Protein AF-A0A9E3A5U6-F1 (afdb_monomer)

Mean predicted aligned error: 11.32 Å

Radius of gyration: 15.57 Å; Cα contacts (8 Å, |Δi|>4): 18; chains: 1; bounding box: 32×35×32 Å

pLDDT: mean 71.08, std 13.67, range [42.78, 91.94]

Structure (mmCIF, N/CA/C/O backbone):
data_AF-A0A9E3A5U6-F1
#
_entry.id   AF-A0A9E3A5U6-F1
#
loop_
_atom_site.group_PDB
_atom_site.id
_atom_site.type_symbol
_atom_site.label_atom_id
_atom_site.label_alt_id
_atom_site.label_comp_id
_atom_site.label_asym_id
_atom_site.label_entity_id
_atom_site.label_seq_id
_atom_site.pdbx_PDB_ins_code
_atom_site.Cartn_x
_atom_site.Cartn_y
_atom_site.Cartn_z
_atom_site.occupancy
_atom_site.B_iso_or_equiv
_atom_site.auth_seq_id
_atom_site.auth_comp_id
_atom_site.auth_asym_id
_atom_site.auth_atom_id
_atom_site.pdbx_PDB_model_num
ATOM 1 N N . ILE A 1 1 ? -3.012 11.972 -8.206 1.00 59.44 1 ILE A N 1
ATOM 2 C CA . ILE A 1 1 ? -2.565 11.253 -6.987 1.00 59.44 1 ILE A CA 1
ATOM 3 C C . ILE A 1 1 ? -3.679 10.348 -6.448 1.00 59.44 1 ILE A C 1
ATOM 5 O O . ILE A 1 1 ? -3.568 9.149 -6.642 1.00 59.44 1 ILE A O 1
ATOM 9 N N . THR A 1 2 ? -4.783 10.864 -5.892 1.00 59.06 2 THR A N 1
ATOM 10 C CA . THR A 1 2 ? -5.841 10.053 -5.237 1.00 59.06 2 THR A CA 1
ATOM 11 C C . THR A 1 2 ? -6.324 8.830 -6.030 1.00 59.06 2 THR A C 1
ATOM 13 O O . THR A 1 2 ? -6.153 7.713 -5.558 1.00 59.06 2 THR A O 1
ATOM 16 N N . LEU A 1 3 ? -6.831 9.009 -7.261 1.00 64.31 3 LEU A N 1
ATOM 17 C CA . LEU A 1 3 ? -7.319 7.904 -8.110 1.00 64.31 3 LEU A CA 1
ATOM 18 C C . LEU A 1 3 ? -6.265 6.806 -8.345 1.00 64.31 3 LEU A C 1
ATOM 20 O O . LEU A 1 3 ? -6.583 5.618 -8.331 1.00 64.31 3 LEU A O 1
ATOM 24 N N . TRP A 1 4 ? -5.007 7.209 -8.540 1.00 66.31 4 TRP A N 1
ATOM 25 C CA . TRP A 1 4 ? -3.884 6.290 -8.704 1.00 66.31 4 TRP A CA 1
ATOM 26 C C . TRP A 1 4 ? -3.670 5.462 -7.436 1.00 66.31 4 TRP A C 1
ATOM 28 O O . TRP A 1 4 ? -3.660 4.234 -7.505 1.00 66.31 4 TRP A O 1
ATOM 38 N N . ASN A 1 5 ? -3.602 6.116 -6.274 1.00 71.88 5 ASN A N 1
ATOM 39 C CA . ASN A 1 5 ? -3.449 5.438 -4.989 1.00 71.88 5 ASN A CA 1
ATOM 40 C C . ASN A 1 5 ? -4.613 4.469 -4.714 1.00 71.88 5 ASN A C 1
ATOM 42 O O . ASN A 1 5 ? -4.363 3.356 -4.268 1.00 71.88 5 ASN A O 1
ATOM 46 N N . THR A 1 6 ? -5.862 4.830 -5.039 1.00 76.50 6 THR A N 1
ATOM 47 C CA . THR A 1 6 ? -7.024 3.930 -4.905 1.00 76.50 6 THR A CA 1
ATOM 48 C C . THR A 1 6 ? -6.904 2.692 -5.802 1.00 76.50 6 THR A C 1
ATOM 50 O O . THR A 1 6 ? -7.142 1.577 -5.333 1.00 76.50 6 THR A O 1
ATOM 53 N N . ARG A 1 7 ? -6.488 2.849 -7.072 1.00 82.06 7 ARG A N 1
ATOM 54 C CA . ARG A 1 7 ? -6.250 1.704 -7.974 1.00 82.06 7 ARG A CA 1
ATOM 55 C C . ARG A 1 7 ? -5.124 0.793 -7.455 1.00 82.06 7 ARG A C 1
ATOM 57 O O . ARG A 1 7 ? -5.282 -0.427 -7.486 1.00 82.06 7 ARG A O 1
ATOM 64 N N . TYR A 1 8 ? -4.023 1.359 -6.948 1.00 82.25 8 TYR A N 1
ATOM 65 C CA . TYR A 1 8 ? -2.916 0.583 -6.369 1.00 82.25 8 TYR A CA 1
ATOM 66 C C . TYR A 1 8 ? -3.283 -0.109 -5.054 1.00 82.25 8 TYR A C 1
ATOM 68 O O . TYR A 1 8 ? -2.90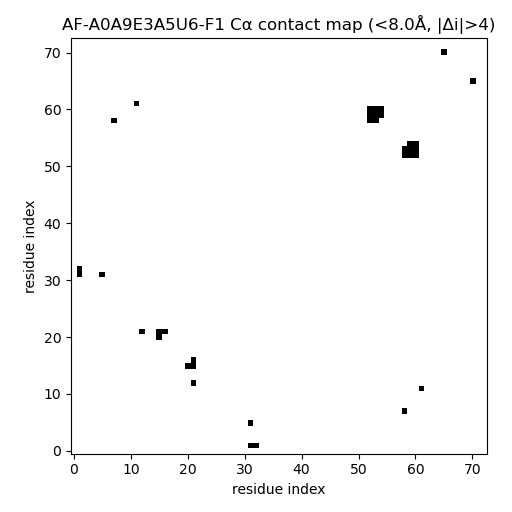8 -1.263 -4.878 1.00 82.25 8 TYR A O 1
ATOM 76 N N . LEU A 1 9 ? -4.032 0.546 -4.159 1.00 85.06 9 LEU A N 1
ATOM 77 C CA . LEU A 1 9 ? -4.493 -0.039 -2.893 1.00 85.06 9 LEU A CA 1
ATOM 78 C C . LEU A 1 9 ? -5.279 -1.329 -3.133 1.00 85.06 9 LEU A C 1
ATOM 80 O O . LEU A 1 9 ? -4.964 -2.350 -2.531 1.00 85.06 9 LEU A O 1
ATOM 84 N N . ASN A 1 10 ? -6.228 -1.319 -4.075 1.00 86.69 10 ASN A N 1
ATOM 85 C CA . ASN A 1 10 ? -6.986 -2.520 -4.432 1.00 86.69 10 ASN A CA 1
ATOM 86 C C . ASN A 1 10 ? -6.074 -3.658 -4.938 1.00 86.69 10 ASN A C 1
ATOM 88 O O . ASN A 1 10 ? -6.222 -4.804 -4.519 1.00 86.69 10 ASN A O 1
ATOM 92 N N . ARG A 1 11 ? -5.084 -3.343 -5.790 1.00 87.50 11 ARG A N 1
ATOM 93 C CA . ARG A 1 11 ? -4.112 -4.332 -6.291 1.00 87.50 11 ARG A CA 1
ATOM 94 C C . ARG A 1 11 ? -3.197 -4.865 -5.179 1.00 87.50 11 ARG A C 1
ATOM 96 O O . ARG A 1 11 ?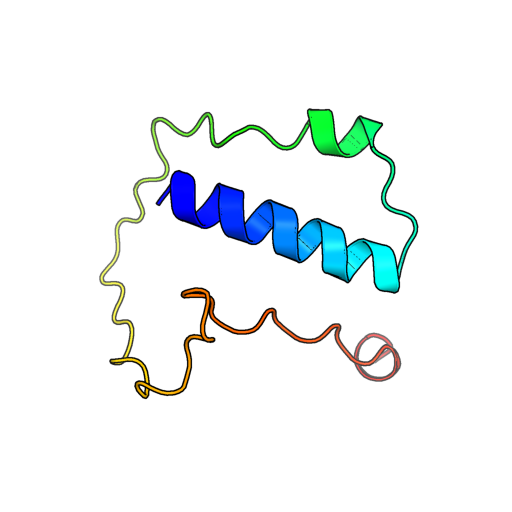 -2.899 -6.054 -5.164 1.00 87.50 11 ARG A O 1
ATOM 103 N N . ALA A 1 12 ? -2.771 -4.007 -4.254 1.00 87.25 12 ALA A N 1
ATOM 104 C CA . ALA A 1 12 ? -1.940 -4.384 -3.114 1.00 87.25 12 ALA A CA 1
ATOM 105 C C . ALA A 1 12 ? -2.699 -5.289 -2.130 1.00 87.25 12 ALA A C 1
ATOM 107 O O . ALA A 1 12 ? -2.156 -6.306 -1.719 1.00 87.25 12 ALA A O 1
ATOM 108 N N . ILE A 1 13 ? -3.964 -4.980 -1.821 1.00 89.25 13 ILE A N 1
ATOM 109 C CA . ILE A 1 13 ? -4.834 -5.829 -0.987 1.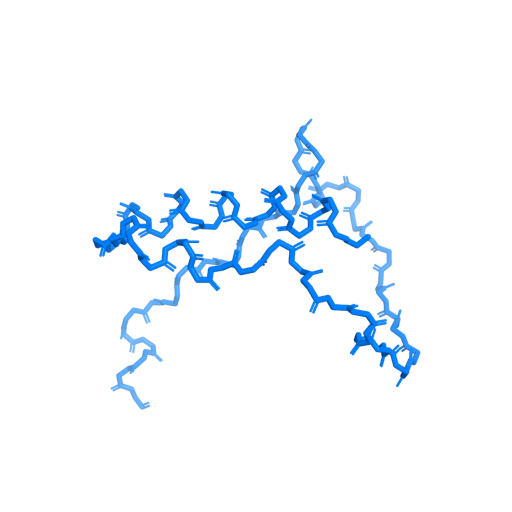00 89.25 13 ILE A CA 1
ATOM 110 C C . ILE A 1 13 ? -5.059 -7.197 -1.648 1.00 89.25 13 ILE A C 1
ATOM 112 O O . ILE A 1 13 ? -5.041 -8.214 -0.960 1.00 89.25 13 ILE A O 1
ATOM 116 N N . ALA A 1 14 ? -5.246 -7.237 -2.973 1.00 89.50 14 ALA A N 1
ATOM 117 C CA . ALA A 1 14 ? -5.395 -8.490 -3.710 1.00 89.50 14 ALA A CA 1
ATOM 118 C C . ALA A 1 14 ? -4.144 -9.379 -3.591 1.00 89.50 14 ALA A C 1
ATOM 120 O O . ALA A 1 14 ? -4.273 -10.530 -3.194 1.00 89.50 14 ALA A O 1
ATOM 121 N N . ALA A 1 15 ? -2.949 -8.832 -3.841 1.00 89.00 15 ALA A N 1
ATOM 122 C CA . ALA A 1 15 ? -1.691 -9.572 -3.706 1.00 89.00 15 ALA A CA 1
ATOM 123 C C . ALA A 1 15 ? -1.369 -9.953 -2.246 1.00 89.00 15 ALA A C 1
ATOM 125 O O . ALA A 1 15 ? -0.847 -11.031 -1.985 1.00 89.00 15 ALA A O 1
ATOM 126 N N . LEU A 1 16 ? -1.710 -9.102 -1.273 1.00 88.44 16 LEU A N 1
ATOM 127 C CA . LEU A 1 16 ? -1.496 -9.394 0.148 1.00 88.44 16 LEU A CA 1
ATOM 128 C C . LEU A 1 16 ? -2.365 -10.575 0.620 1.00 88.44 16 LEU A C 1
ATOM 130 O O . LEU A 1 16 ? -1.892 -11.425 1.367 1.00 88.44 16 LEU A O 1
ATOM 134 N N . ARG A 1 17 ? -3.594 -10.698 0.097 1.00 90.62 17 ARG A N 1
ATOM 135 C CA . ARG A 1 17 ? -4.482 -11.854 0.328 1.00 90.62 17 ARG A CA 1
ATOM 136 C C . ARG A 1 17 ? -3.981 -13.177 -0.273 1.00 90.62 17 ARG A C 1
ATOM 138 O O . ARG A 1 17 ? -4.534 -14.220 0.064 1.00 90.62 17 ARG A O 1
ATOM 145 N N . GLU A 1 18 ? -2.967 -13.162 -1.141 1.00 90.69 18 GLU A N 1
ATOM 146 C CA . GLU A 1 18 ? -2.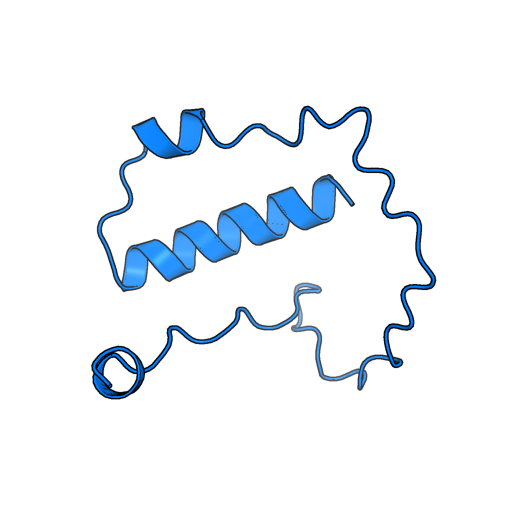316 -14.386 -1.640 1.00 90.69 18 GLU A CA 1
ATOM 147 C C . GLU A 1 18 ? -1.282 -14.942 -0.642 1.00 90.69 18 GLU A C 1
ATOM 149 O O . GLU A 1 18 ? -0.934 -16.120 -0.725 1.00 90.69 18 GLU A O 1
ATOM 154 N N . VAL A 1 19 ? -0.810 -14.124 0.313 1.00 88.62 19 VAL A N 1
ATOM 155 C CA . VAL A 1 19 ? 0.233 -14.495 1.291 1.00 88.62 19 VAL A CA 1
ATOM 156 C C . VAL A 1 19 ? -0.228 -14.464 2.753 1.00 88.62 19 VAL A C 1
ATOM 158 O O . VAL A 1 19 ? 0.310 -15.216 3.564 1.00 88.62 19 VAL A O 1
ATOM 161 N N . GLU A 1 20 ? -1.233 -13.658 3.107 1.00 88.94 20 GLU A N 1
ATOM 162 C CA . GLU A 1 20 ? -1.788 -13.584 4.464 1.00 88.94 20 GLU A CA 1
ATOM 163 C C . GLU A 1 20 ? -3.313 -13.372 4.491 1.00 88.94 20 GLU A C 1
ATOM 165 O O . GLU A 1 20 ? -3.940 -12.935 3.526 1.00 88.94 20 GLU A O 1
ATOM 170 N N . ASN A 1 21 ? -3.938 -13.670 5.632 1.00 91.94 21 ASN A N 1
ATOM 171 C CA . ASN A 1 21 ? -5.361 -13.410 5.842 1.00 91.94 21 ASN A CA 1
ATOM 172 C C . ASN A 1 21 ? -5.599 -11.928 6.176 1.00 91.94 21 ASN A C 1
ATOM 174 O O . ASN A 1 21 ? -5.401 -11.526 7.321 1.00 91.94 21 ASN A O 1
ATOM 178 N N . VAL A 1 22 ? -6.073 -11.147 5.201 1.00 90.31 22 VAL A N 1
ATOM 179 C CA . VAL A 1 22 ? -6.390 -9.713 5.347 1.00 90.31 22 VAL A CA 1
ATOM 180 C C . VAL A 1 22 ? -7.877 -9.515 5.699 1.00 90.31 22 VAL A C 1
ATOM 182 O O . VAL A 1 22 ? -8.721 -9.674 4.812 1.00 90.31 22 VAL A O 1
ATOM 185 N N . PRO A 1 23 ? -8.246 -9.149 6.946 1.00 91.38 23 PRO A N 1
ATOM 186 C CA . PRO A 1 23 ? -9.646 -9.039 7.355 1.00 91.38 23 PRO A CA 1
ATOM 187 C C . PRO A 1 23 ? -10.330 -7.773 6.822 1.00 91.38 23 PRO A C 1
ATOM 189 O O . PRO A 1 23 ? -9.876 -6.654 7.065 1.00 91.38 23 PRO A O 1
ATOM 192 N N . ASP A 1 24 ? -11.494 -7.937 6.194 1.00 86.88 24 ASP A N 1
ATOM 193 C CA . ASP A 1 24 ? -12.240 -6.854 5.532 1.00 86.88 24 ASP A CA 1
ATOM 194 C C . ASP A 1 24 ? -12.598 -5.673 6.448 1.00 86.88 24 ASP A C 1
ATOM 196 O O . ASP A 1 24 ? -12.655 -4.532 5.994 1.00 86.88 2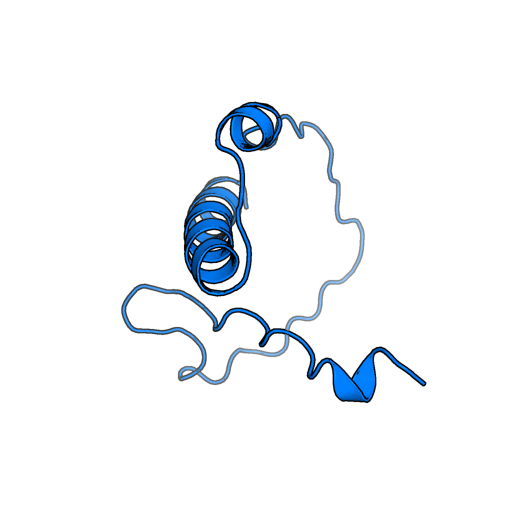4 ASP A O 1
ATOM 200 N N . HIS A 1 25 ? -12.780 -5.912 7.751 1.00 87.62 25 HIS A N 1
ATOM 201 C CA . HIS A 1 25 ? -13.066 -4.843 8.711 1.00 87.62 25 HIS A CA 1
ATOM 202 C C . HIS A 1 25 ? -11.896 -3.857 8.876 1.00 87.62 25 HIS A C 1
ATOM 204 O O . HIS A 1 25 ? -12.137 -2.687 9.156 1.00 87.62 25 HIS A O 1
ATOM 210 N N . LEU A 1 26 ? -10.646 -4.282 8.644 1.00 86.12 26 LEU A N 1
ATOM 211 C CA . LEU A 1 26 ? -9.488 -3.380 8.650 1.00 86.12 26 LEU A CA 1
ATOM 212 C C . LEU A 1 26 ? -9.449 -2.498 7.395 1.00 86.12 26 LEU A C 1
ATOM 214 O O . LEU A 1 26 ? -8.987 -1.359 7.457 1.00 86.12 26 LEU A O 1
ATOM 218 N N . LEU A 1 27 ? -9.991 -2.981 6.272 1.00 85.56 27 LEU A N 1
ATOM 219 C CA . LEU A 1 27 ? -10.052 -2.222 5.020 1.00 85.56 27 LEU A CA 1
ATOM 220 C C . LEU A 1 27 ? -10.970 -0.994 5.137 1.00 85.56 27 LEU A C 1
ATOM 222 O O . LEU A 1 27 ? -10.737 0.004 4.463 1.00 85.56 27 LEU A O 1
ATOM 226 N N . LEU A 1 28 ? -11.951 -1.016 6.048 1.00 82.88 28 LEU A N 1
ATOM 227 C CA . LEU A 1 28 ? -12.808 0.135 6.368 1.00 82.88 28 LEU A CA 1
ATOM 228 C C . LEU A 1 28 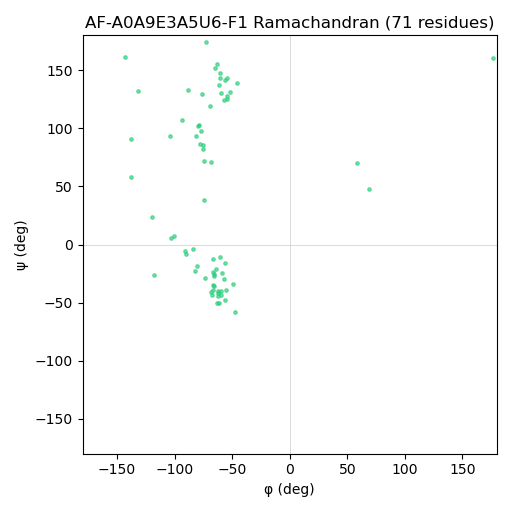? -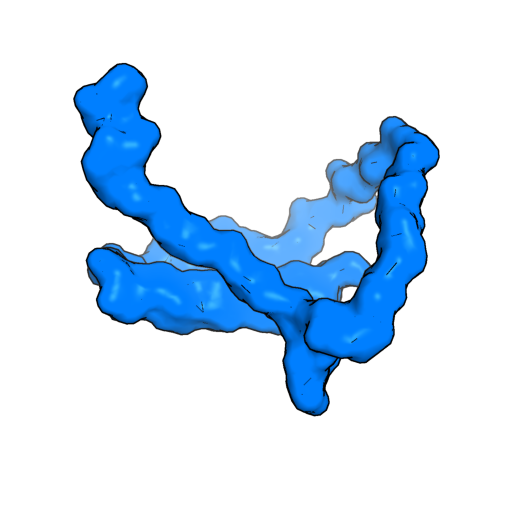12.034 1.316 6.985 1.00 82.88 28 LEU A C 1
ATOM 230 O O . LEU A 1 28 ? -12.509 2.449 6.940 1.00 82.88 28 LEU A O 1
ATOM 234 N N . HIS A 1 29 ? -10.847 1.072 7.550 1.00 80.94 29 HIS A N 1
ATOM 235 C CA . HIS A 1 29 ? -9.973 2.113 8.100 1.00 80.94 29 HIS A CA 1
ATOM 236 C C . HIS A 1 29 ? -8.990 2.684 7.065 1.00 80.94 29 HIS A C 1
ATOM 238 O O . HIS A 1 29 ? -8.344 3.704 7.324 1.00 80.94 29 HIS A O 1
ATOM 244 N N . LEU A 1 30 ? -8.906 2.086 5.870 1.00 75.31 30 LEU A N 1
ATOM 245 C CA . LEU A 1 30 ? -8.146 2.621 4.742 1.00 75.31 30 LEU A CA 1
ATOM 246 C C . LEU A 1 30 ? -8.915 3.799 4.132 1.00 75.31 30 LEU A C 1
ATOM 248 O O . LEU A 1 30 ? -9.631 3.664 3.140 1.00 75.31 30 LEU A O 1
ATOM 252 N N . SER A 1 31 ? -8.762 4.969 4.757 1.00 66.38 31 SER A N 1
ATOM 253 C CA . SER A 1 31 ? -9.322 6.234 4.274 1.00 66.38 31 SER A CA 1
ATOM 254 C C . SER A 1 31 ? -9.077 6.406 2.766 1.00 66.38 31 SER A C 1
ATOM 256 O O . SER A 1 31 ? -7.949 6.179 2.319 1.00 66.38 31 SER A O 1
ATOM 258 N N . PRO A 1 32 ? -10.054 6.905 1.981 1.00 60.91 32 PRO A N 1
ATOM 259 C CA . PRO A 1 32 ? -9.909 7.157 0.541 1.00 60.91 32 PRO A CA 1
ATOM 260 C C . PRO A 1 32 ? -9.051 8.409 0.247 1.00 60.91 32 PRO A C 1
ATOM 262 O O . PRO A 1 32 ? -9.341 9.176 -0.666 1.00 60.91 32 PRO A O 1
ATOM 265 N N . LEU A 1 33 ? -7.999 8.615 1.047 1.00 58.19 33 LEU A N 1
ATOM 266 C CA . LEU A 1 33 ? -7.172 9.815 1.168 1.00 58.19 33 LEU A CA 1
ATOM 267 C C . LEU A 1 33 ? -7.985 11.056 1.559 1.00 58.19 33 LEU A C 1
ATOM 269 O O . LEU A 1 33 ? -8.113 12.011 0.797 1.00 58.19 33 LEU A O 1
ATOM 273 N N . GLY A 1 34 ? -8.455 11.061 2.813 1.00 48.72 34 GLY A N 1
ATOM 274 C CA . GLY A 1 34 ? -8.829 12.280 3.541 1.00 48.72 34 GLY A CA 1
ATOM 275 C C . GLY A 1 34 ? -7.582 13.112 3.837 1.00 48.72 34 GLY A C 1
ATOM 276 O O . GLY A 1 34 ? -7.069 13.113 4.951 1.00 48.72 34 GLY A O 1
ATOM 277 N N . TRP A 1 35 ? -7.024 13.712 2.790 1.00 53.41 35 TRP A N 1
ATOM 278 C CA . TRP A 1 35 ? -5.630 14.143 2.764 1.00 53.41 35 TRP A CA 1
ATOM 279 C C . TRP A 1 35 ? -5.497 15.522 2.121 1.00 53.41 35 TRP A C 1
ATOM 281 O O . TRP A 1 35 ? -4.786 15.724 1.140 1.00 53.41 35 TRP A O 1
ATOM 291 N N . GLU A 1 36 ? -6.215 16.472 2.726 1.00 54.22 36 GLU A N 1
ATOM 292 C CA . GLU A 1 36 ? -6.210 17.904 2.403 1.00 54.22 36 GLU A CA 1
ATOM 293 C C . GLU A 1 36 ? -4.778 18.461 2.308 1.00 54.22 36 GLU A C 1
ATOM 295 O O . GLU A 1 36 ? -4.481 19.265 1.424 1.00 54.22 36 GLU A O 1
ATOM 300 N N . HIS A 1 37 ? -3.860 17.937 3.136 1.00 55.41 37 HIS A N 1
ATOM 301 C CA . HIS A 1 37 ? -2.428 18.224 3.072 1.00 55.41 37 HIS A CA 1
ATOM 302 C C . HIS A 1 37 ? -1.545 16.973 3.276 1.00 55.41 37 HIS A C 1
ATOM 304 O O . HIS A 1 37 ? -1.076 16.709 4.382 1.00 55.41 37 HIS A O 1
ATOM 310 N N . ILE A 1 38 ? -1.191 16.272 2.190 1.00 53.94 38 ILE A N 1
ATOM 311 C CA . ILE A 1 38 ? 0.217 15.851 2.026 1.00 53.94 38 ILE A CA 1
ATOM 312 C C . ILE A 1 38 ? 0.812 16.801 0.983 1.00 53.94 38 ILE A C 1
ATOM 314 O O . ILE A 1 38 ? 0.737 16.555 -0.221 1.00 53.94 38 ILE A O 1
ATOM 318 N N . ASN A 1 39 ? 1.434 17.882 1.449 1.00 51.22 39 ASN A N 1
ATOM 319 C CA . ASN A 1 39 ? 2.313 18.676 0.599 1.00 51.22 39 ASN A CA 1
ATOM 320 C C . ASN A 1 39 ? 3.666 17.964 0.513 1.00 51.22 39 ASN A C 1
ATOM 322 O O . ASN A 1 39 ? 4.476 18.035 1.435 1.00 51.22 39 ASN A O 1
ATOM 326 N N . LEU A 1 40 ? 3.906 17.270 -0.600 1.00 58.78 40 LEU A N 1
ATOM 327 C CA . LEU A 1 40 ? 5.209 16.693 -0.934 1.00 58.78 40 LEU A CA 1
ATOM 328 C C . LEU A 1 40 ? 6.171 17.814 -1.373 1.00 58.78 40 LEU A C 1
ATOM 330 O O . LEU A 1 40 ? 6.480 17.956 -2.552 1.00 58.78 40 LEU A O 1
ATOM 334 N N . THR A 1 41 ? 6.627 18.642 -0.431 1.00 54.84 41 THR A N 1
ATOM 335 C CA . THR A 1 41 ? 7.605 19.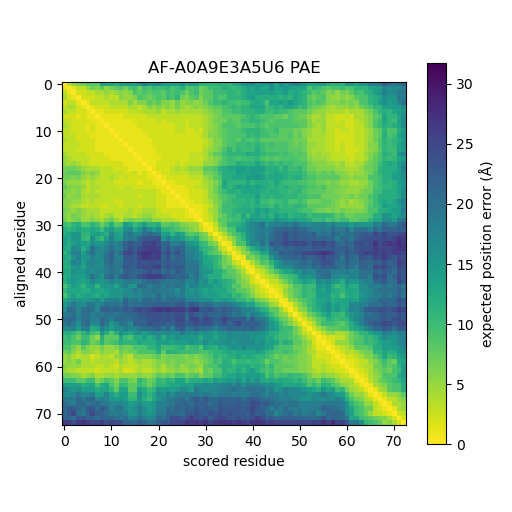711 -0.694 1.00 54.84 41 THR A CA 1
ATOM 336 C C . THR A 1 41 ? 9.017 19.142 -0.819 1.00 54.84 41 THR A C 1
ATOM 338 O O . THR A 1 41 ? 9.691 18.911 0.183 1.00 54.84 41 THR A O 1
ATOM 341 N N . GLY A 1 42 ? 9.450 18.928 -2.059 1.00 65.62 42 GLY A N 1
ATOM 342 C CA . GLY A 1 42 ? 10.803 18.531 -2.448 1.00 65.62 42 GLY A CA 1
ATOM 343 C C . GLY A 1 42 ? 10.879 18.312 -3.961 1.00 65.62 42 GLY A C 1
ATOM 344 O O . GLY A 1 42 ? 9.848 18.115 -4.603 1.00 65.62 42 GLY A O 1
ATOM 345 N N . ASP A 1 43 ? 12.081 18.335 -4.535 1.00 65.62 43 ASP A N 1
ATOM 346 C CA . ASP A 1 43 ? 12.279 18.060 -5.962 1.00 65.62 43 ASP A CA 1
ATOM 347 C C . ASP A 1 43 ? 12.295 16.546 -6.218 1.00 65.62 43 ASP A C 1
ATOM 349 O O . ASP A 1 43 ? 13.323 15.874 -6.111 1.00 65.62 43 ASP A O 1
ATOM 353 N N . TYR A 1 44 ? 11.128 15.989 -6.547 1.00 63.31 44 TYR A N 1
ATOM 354 C CA . TYR A 1 44 ? 10.982 14.572 -6.882 1.00 63.31 44 TYR A CA 1
ATOM 355 C C . TYR A 1 44 ? 11.462 14.302 -8.309 1.00 63.31 44 TYR A C 1
ATOM 357 O O . TYR A 1 44 ? 10.684 14.280 -9.262 1.00 63.31 44 TYR A O 1
ATOM 365 N N . VAL A 1 45 ? 12.766 14.065 -8.454 1.00 64.19 45 VAL A N 1
ATOM 366 C CA . VAL A 1 45 ? 13.350 13.560 -9.701 1.00 64.19 45 VAL A CA 1
ATOM 367 C C . VAL A 1 45 ? 13.020 12.074 -9.843 1.00 64.19 45 VAL A C 1
ATOM 369 O O . VAL A 1 45 ? 13.805 11.198 -9.481 1.00 64.19 45 VAL A O 1
ATOM 372 N N . TRP A 1 46 ? 11.846 11.781 -10.395 1.00 63.72 46 TRP A N 1
ATOM 373 C CA . TRP A 1 46 ? 11.620 10.491 -11.036 1.00 63.72 46 TRP A CA 1
ATOM 374 C C . TRP A 1 46 ? 12.466 10.453 -12.311 1.00 63.72 46 TRP A C 1
ATOM 376 O O . TRP A 1 46 ? 12.277 11.279 -13.206 1.00 63.72 46 TRP A O 1
ATOM 386 N N . SER A 1 47 ? 13.402 9.506 -12.406 1.00 65.12 47 SER A N 1
ATOM 387 C CA . SER A 1 47 ? 13.993 9.161 -13.702 1.00 65.12 47 SER A CA 1
ATOM 388 C C . SER A 1 47 ? 12.865 8.814 -14.680 1.00 65.12 47 SER A C 1
ATOM 390 O O . SER A 1 47 ? 11.878 8.209 -14.244 1.00 65.12 47 SER A O 1
ATOM 392 N N . PRO A 1 48 ? 12.974 9.174 -15.973 1.00 56.94 48 PRO A N 1
ATOM 393 C CA . PRO A 1 48 ? 12.004 8.719 -16.954 1.00 56.94 48 PRO A CA 1
ATOM 394 C C . PRO A 1 48 ? 11.936 7.197 -16.883 1.00 56.94 48 PRO A C 1
ATOM 396 O O . PRO A 1 48 ? 12.958 6.512 -16.895 1.00 56.94 48 PRO A O 1
ATOM 399 N N . ALA A 1 49 ? 10.713 6.702 -16.746 1.00 58.41 49 ALA A N 1
ATOM 400 C CA . ALA A 1 49 ? 10.409 5.293 -16.822 1.00 58.41 49 ALA A CA 1
ATOM 401 C C . ALA A 1 49 ? 11.004 4.715 -18.112 1.00 58.41 49 ALA A C 1
ATOM 403 O O . ALA A 1 49 ? 10.744 5.259 -19.186 1.00 58.41 49 ALA A O 1
ATOM 404 N N . ASP A 1 50 ? 11.725 3.592 -18.031 1.00 58.47 50 ASP A N 1
ATOM 405 C CA . ASP A 1 50 ? 11.792 2.709 -19.196 1.00 58.47 50 ASP A CA 1
ATOM 406 C C . ASP A 1 50 ? 10.340 2.402 -19.577 1.00 58.47 50 ASP A C 1
ATOM 408 O O . ASP A 1 50 ? 9.563 1.954 -18.727 1.00 58.47 50 ASP A O 1
ATOM 412 N N . GLU A 1 51 ? 9.952 2.656 -20.829 1.00 54.50 51 GLU A N 1
ATOM 413 C CA . GLU A 1 51 ? 8.547 2.622 -21.282 1.00 54.50 51 GLU A CA 1
ATOM 414 C C . GLU A 1 51 ? 7.882 1.238 -21.094 1.00 54.50 51 GLU A C 1
ATOM 416 O O . GLU A 1 51 ? 6.666 1.092 -21.184 1.00 54.50 51 GLU A O 1
ATOM 421 N N . MET A 1 52 ? 8.687 0.219 -20.778 1.00 53.16 52 MET A N 1
ATOM 422 C CA . MET A 1 52 ? 8.303 -1.154 -20.442 1.00 53.16 52 MET A CA 1
ATOM 423 C C . MET A 1 52 ? 7.918 -1.380 -18.962 1.00 53.16 52 MET A C 1
ATOM 425 O O . MET A 1 52 ? 7.571 -2.504 -18.599 1.00 53.16 52 MET A O 1
ATOM 429 N N . THR A 1 53 ? 8.021 -0.374 -18.087 1.00 57.25 53 THR A N 1
ATOM 430 C CA . THR A 1 53 ? 7.785 -0.533 -16.632 1.00 57.25 53 THR A CA 1
ATOM 431 C C . THR A 1 53 ? 6.312 -0.494 -16.222 1.00 57.25 53 THR A C 1
ATOM 433 O O . THR A 1 53 ? 5.963 -1.071 -15.189 1.00 57.25 53 THR A O 1
ATOM 436 N N . GLU A 1 54 ? 5.434 0.108 -17.029 1.00 65.50 54 GLU A N 1
ATOM 437 C CA . GLU A 1 54 ? 3.986 -0.018 -16.855 1.00 65.50 54 GLU A CA 1
ATOM 438 C C . GLU A 1 54 ? 3.445 -1.240 -17.606 1.00 65.50 54 GLU A C 1
ATOM 440 O O . GLU A 1 54 ? 3.743 -1.483 -18.775 1.00 65.50 54 GLU A O 1
ATOM 445 N N . ASN A 1 55 ? 2.610 -2.027 -16.928 1.00 70.38 55 ASN A N 1
ATOM 446 C CA . ASN A 1 55 ? 1.876 -3.116 -17.554 1.00 70.38 55 ASN A CA 1
ATOM 447 C C . ASN A 1 55 ? 0.743 -2.580 -18.458 1.00 70.38 55 ASN A C 1
ATOM 449 O O . ASN A 1 55 ? 0.420 -1.392 -18.462 1.00 70.38 55 ASN A O 1
ATOM 453 N N . ARG A 1 56 ? 0.065 -3.485 -19.179 1.00 72.31 56 ARG A N 1
ATOM 454 C CA . ARG A 1 56 ? -1.048 -3.158 -20.096 1.00 72.31 56 ARG A CA 1
ATOM 455 C C . ARG A 1 56 ? -2.223 -2.383 -19.473 1.00 72.31 56 ARG A C 1
ATOM 457 O O . ARG A 1 56 ? -3.015 -1.822 -20.222 1.00 72.31 56 ARG A O 1
ATOM 464 N N . ASP A 1 57 ? -2.338 -2.343 -18.147 1.00 76.31 57 ASP A N 1
ATOM 465 C CA . ASP A 1 57 ? -3.410 -1.660 -17.413 1.00 76.31 57 ASP A CA 1
ATOM 466 C C . ASP A 1 57 ? -2.973 -0.283 -16.861 1.00 76.31 57 ASP A C 1
ATOM 468 O O . ASP A 1 57 ? -3.704 0.335 -16.071 1.00 76.31 57 ASP A O 1
ATOM 472 N N . GLY A 1 58 ? -1.771 0.176 -17.231 1.00 76.88 58 GLY A N 1
ATOM 473 C CA . GLY A 1 58 ? -1.132 1.377 -16.696 1.00 76.88 58 GLY A CA 1
ATOM 474 C C . GLY A 1 58 ? -0.725 1.204 -15.235 1.00 76.88 58 GLY A C 1
ATOM 475 O O . GLY A 1 58 ? -1.100 2.020 -14.397 1.00 76.88 58 GLY A O 1
ATOM 476 N N . PHE A 1 59 ? -0.063 0.094 -14.888 1.00 78.62 59 PHE A N 1
ATOM 477 C CA . PHE A 1 59 ? 0.470 -0.137 -13.544 1.00 78.62 59 PHE A CA 1
ATOM 478 C C . PHE A 1 59 ? 1.917 -0.616 -13.553 1.00 78.62 59 PHE A C 1
ATOM 480 O O . PHE A 1 59 ? 2.252 -1.636 -14.156 1.00 78.62 59 PHE A O 1
ATOM 487 N N . TRP A 1 60 ? 2.720 0.020 -12.713 1.00 80.56 60 TRP A N 1
ATOM 488 C CA . TRP A 1 60 ? 4.020 -0.461 -12.274 1.00 80.56 60 TRP A CA 1
ATOM 489 C C . TRP A 1 60 ? 3.877 -1.779 -11.491 1.00 80.56 60 TRP A C 1
ATOM 491 O O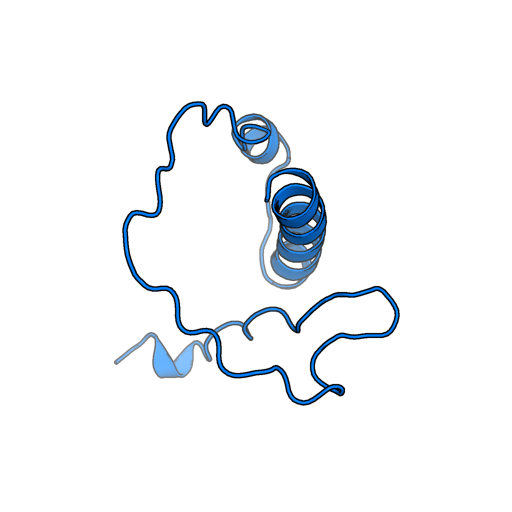 . TRP A 1 60 ? 2.806 -2.058 -10.924 1.00 80.56 60 TRP A O 1
ATOM 501 N N . PRO A 1 61 ? 4.926 -2.617 -11.432 1.00 82.75 61 PRO A N 1
ATOM 502 C CA . PRO A 1 61 ? 4.934 -3.792 -10.570 1.00 82.75 61 PRO A CA 1
ATOM 503 C C . PRO A 1 61 ? 4.774 -3.397 -9.095 1.00 82.75 61 PRO A C 1
ATOM 505 O O . PRO A 1 61 ? 5.324 -2.397 -8.631 1.00 82.75 61 PRO A O 1
ATOM 508 N N . LEU A 1 62 ? 4.045 -4.219 -8.334 1.00 82.19 62 LEU A N 1
ATOM 509 C CA . LEU A 1 62 ? 4.137 -4.172 -6.876 1.00 82.19 62 LEU A CA 1
ATOM 510 C C . LEU A 1 62 ? 5.553 -4.593 -6.457 1.00 82.19 62 LEU A C 1
ATOM 512 O O . LEU A 1 62 ? 6.198 -5.384 -7.149 1.00 82.19 62 LEU A O 1
ATOM 516 N N . ARG A 1 63 ? 6.028 -4.099 -5.309 1.00 80.44 63 ARG A N 1
ATOM 517 C CA . ARG A 1 63 ? 7.269 -4.621 -4.721 1.00 80.44 63 ARG A CA 1
ATOM 518 C C . ARG A 1 63 ? 7.060 -6.109 -4.400 1.00 80.44 63 ARG A C 1
ATOM 520 O O . ARG A 1 63 ? 5.994 -6.435 -3.873 1.00 80.44 63 ARG A O 1
ATOM 527 N N . PRO A 1 64 ? 8.029 -6.996 -4.683 1.00 74.75 64 PRO A N 1
ATOM 528 C CA . PRO A 1 64 ? 7.946 -8.373 -4.218 1.00 74.75 64 PRO A CA 1
ATOM 529 C C . PRO A 1 64 ? 7.888 -8.394 -2.686 1.00 74.75 64 PRO A C 1
ATOM 531 O O . PRO A 1 64 ? 8.489 -7.542 -2.025 1.00 74.75 64 PRO A O 1
ATOM 534 N N . VAL A 1 65 ? 7.176 -9.373 -2.128 1.00 67.31 65 VAL A N 1
ATOM 535 C CA . VAL A 1 65 ? 7.261 -9.674 -0.694 1.00 67.31 65 VAL A CA 1
ATOM 536 C C . VAL A 1 65 ? 8.722 -10.040 -0.390 1.00 67.31 65 VAL A C 1
ATOM 538 O O . VAL A 1 65 ? 9.288 -10.844 -1.137 1.00 67.31 65 VAL A O 1
ATOM 541 N N . PRO A 1 66 ? 9.366 -9.446 0.634 1.00 64.56 66 PRO A N 1
ATOM 542 C CA . PRO A 1 66 ? 10.730 -9.810 1.003 1.00 64.56 66 PRO A CA 1
ATOM 543 C C . PRO A 1 66 ? 10.837 -11.304 1.307 1.00 64.56 66 PRO A C 1
ATOM 545 O O . PRO A 1 66 ? 9.944 -11.873 1.933 1.00 64.56 66 PRO A O 1
ATOM 548 N N . ASP A 1 67 ? 11.941 -11.928 0.898 1.00 67.56 67 ASP A N 1
ATOM 549 C CA . ASP A 1 67 ? 12.245 -13.302 1.297 1.00 67.56 67 ASP A CA 1
ATOM 550 C C . ASP A 1 67 ? 12.278 -13.374 2.840 1.00 67.56 67 ASP A C 1
ATOM 552 O O . ASP A 1 67 ? 13.023 -12.600 3.455 1.00 67.56 67 ASP A O 1
ATOM 556 N N . PRO A 1 68 ? 11.495 -14.255 3.495 1.00 60.12 68 PRO A N 1
ATOM 557 C CA . PRO A 1 68 ? 11.504 -14.378 4.951 1.00 60.12 68 PRO A CA 1
ATOM 558 C C . PRO A 1 68 ? 12.889 -14.736 5.516 1.00 60.12 68 PRO A C 1
ATOM 560 O O . PRO A 1 68 ? 13.182 -14.364 6.651 1.00 60.12 68 PRO A O 1
ATOM 563 N N . ALA A 1 69 ? 13.777 -15.368 4.738 1.00 60.53 69 ALA A N 1
ATOM 564 C CA . ALA A 1 69 ? 15.169 -15.598 5.134 1.00 60.53 69 ALA A CA 1
ATOM 565 C C . ALA A 1 69 ? 15.986 -14.295 5.260 1.00 60.53 69 ALA A C 1
ATOM 567 O O . ALA A 1 69 ? 16.962 -14.249 6.005 1.00 60.53 69 ALA A O 1
ATOM 568 N N . LEU A 1 70 ? 15.574 -13.226 4.571 1.00 56.66 70 LEU A N 1
ATOM 569 C CA . LEU A 1 70 ? 16.205 -11.899 4.582 1.00 56.66 70 LEU A CA 1
ATOM 570 C C . LEU A 1 70 ? 15.600 -10.975 5.662 1.00 56.66 70 LEU A C 1
ATOM 572 O O . LEU A 1 70 ? 16.100 -9.879 5.889 1.00 56.66 70 LEU A O 1
ATOM 576 N N . MET A 1 71 ? 14.542 -11.417 6.352 1.00 54.03 71 MET A N 1
ATOM 577 C CA . MET A 1 71 ? 13.890 -10.701 7.463 1.00 54.03 71 MET A CA 1
ATOM 578 C C . MET A 1 71 ? 14.246 -11.274 8.849 1.00 54.03 71 MET A C 1
ATOM 580 O O . MET A 1 71 ? 13.681 -10.845 9.852 1.00 54.03 71 MET A O 1
ATOM 584 N N . ALA A 1 72 ? 15.166 -12.243 8.910 1.00 50.31 72 ALA A N 1
ATOM 585 C CA . ALA A 1 72 ? 15.537 -12.989 10.117 1.00 50.31 72 ALA A CA 1
ATOM 586 C C . ALA A 1 72 ? 17.026 -12.836 10.510 1.00 50.31 72 ALA A C 1
ATOM 588 O O . ALA A 1 72 ? 17.577 -13.721 11.169 1.00 50.31 72 ALA A O 1
ATOM 589 N N . ALA A 1 73 ? 17.672 -11.742 10.084 1.00 42.78 73 ALA A N 1
ATOM 590 C CA . ALA A 1 73 ? 19.098 -11.444 10.266 1.00 42.78 73 ALA A CA 1
ATOM 591 C C . ALA A 1 73 ? 19.320 -10.058 10.896 1.00 42.78 73 ALA A C 1
ATOM 593 O O . ALA A 1 73 ? 18.539 -9.139 10.559 1.00 42.78 73 ALA A O 1
#

Foldseek 3Di:
DLVVVVVVVVVVVVVVVVPDDDDVVVVVVVPSCPPPDPPPPDPPPDPPDPPPQADPVRDGDDDDDDDVVVVPD

Secondary structure (DSSP, 8-state):
-HHHHHHHHHHHHHHHTTTS---HHHHTTS-S---TT----S---PPPPPTTSS-TTS-PPPPPPPPGGGS--

Sequence (73 aa):
ITLWNTRYLNRAIAALREVENVPDHLLLHLSPLGWEHINLTGDYVWSPADEMTENRDGFWPLRPVPDPALMAA

Solvent-accessible surface area (backbone atoms only — not comparable to full-atom values): 5115 Å² total; per-residue (Å²): 109,65,73,58,53,54,58,48,50,56,52,50,54,56,58,44,52,77,79,44,93,74,61,70,77,61,56,74,69,61,64,90,65,91,54,97,75,76,78,82,86,69,90,80,81,72,73,82,69,62,85,79,53,47,45,100,86,74,42,63,78,77,81,76,80,76,59,70,81,74,74,74,118